Protein AF-A0A3N5I788-F1 (afdb_monomer_lite)

Radius of gyration: 20.61 Å; chains: 1; bounding box: 52×23×47 Å

Sequence (113 aa):
MSQPKNAAEIFRLLDKSNCKQCGELTCLAFAGAVFLGNKRLRECPKLDPGALEGRDAETDNHKAVDHAREGFLEKLKLRVAGIDLAAAAERLGADFSKNRLTLKVLGKDFSVD

Structure (mmCIF, N/CA/C/O backbone):
data_AF-A0A3N5I788-F1
#
_entry.id   AF-A0A3N5I788-F1
#
loop_
_atom_site.group_PDB
_atom_site.id
_atom_site.type_symbol
_atom_site.label_atom_id
_atom_site.label_alt_id
_atom_site.label_comp_id
_atom_site.label_asym_id
_atom_site.label_entity_id
_atom_site.label_seq_id
_atom_site.pdbx_PDB_ins_code
_atom_site.Cartn_x
_atom_site.Cartn_y
_atom_site.Cartn_z
_atom_site.occupancy
_atom_site.B_iso_or_equiv
_atom_site.auth_seq_id
_atom_site.auth_comp_id
_atom_site.auth_asym_id
_atom_site.auth_atom_id
_atom_site.pdbx_PDB_model_num
ATOM 1 N N . MET A 1 1 ? -26.385 -1.505 -4.306 1.00 41.88 1 MET A N 1
ATOM 2 C CA . MET A 1 1 ? -25.381 -0.505 -4.743 1.00 41.88 1 MET A CA 1
ATOM 3 C C . MET A 1 1 ? -24.022 -1.190 -4.806 1.00 41.88 1 MET A C 1
ATOM 5 O O . MET A 1 1 ? -23.830 -2.165 -4.102 1.00 41.88 1 MET A O 1
ATOM 9 N N . SER A 1 2 ? -23.132 -0.751 -5.697 1.00 54.09 2 SER A N 1
ATOM 10 C CA . SER A 1 2 ? -21.900 -1.459 -6.088 1.00 54.09 2 SER A CA 1
ATOM 11 C C . SER A 1 2 ? -20.882 -1.652 -4.953 1.00 54.09 2 SER A C 1
ATOM 13 O O . SER A 1 2 ? -20.788 -0.805 -4.062 1.00 54.09 2 SER A O 1
ATOM 15 N N . GLN A 1 3 ? -20.089 -2.731 -5.045 1.00 60.25 3 GLN A N 1
ATOM 16 C CA . GLN A 1 3 ? -18.941 -3.020 -4.175 1.00 60.25 3 GLN A CA 1
ATOM 17 C C . GLN A 1 3 ? -18.024 -1.791 -3.998 1.00 60.25 3 GLN A C 1
ATOM 19 O O . GLN A 1 3 ? -17.877 -0.999 -4.938 1.00 60.25 3 GLN A O 1
ATOM 24 N N . PRO A 1 4 ? -17.409 -1.614 -2.811 1.00 65.56 4 PRO A N 1
ATOM 25 C CA . PRO A 1 4 ? -16.503 -0.499 -2.563 1.00 65.56 4 PRO A CA 1
ATOM 26 C C . PRO A 1 4 ? -15.312 -0.541 -3.526 1.00 65.56 4 PRO A C 1
ATOM 28 O O . PRO A 1 4 ? -14.614 -1.548 -3.622 1.00 65.56 4 PRO A O 1
ATOM 31 N N . LYS A 1 5 ? -15.059 0.569 -4.227 1.00 72.56 5 LYS A N 1
ATOM 32 C CA . LYS A 1 5 ? -14.013 0.643 -5.265 1.00 72.56 5 LYS A CA 1
ATOM 33 C C . LYS A 1 5 ? -12.601 0.789 -4.698 1.00 72.56 5 LYS A C 1
ATOM 35 O O . LYS A 1 5 ? -11.628 0.607 -5.423 1.00 72.56 5 LYS A O 1
ATOM 40 N N . ASN A 1 6 ? -12.478 1.188 -3.433 1.00 82.81 6 ASN A N 1
ATOM 41 C CA . ASN A 1 6 ? -11.207 1.397 -2.745 1.00 82.81 6 ASN A CA 1
ATOM 42 C C . ASN A 1 6 ? -11.388 1.368 -1.216 1.00 82.81 6 ASN A C 1
ATOM 44 O O . ASN A 1 6 ? -12.501 1.476 -0.693 1.00 82.81 6 ASN A O 1
ATOM 48 N N . ALA A 1 7 ? -10.269 1.295 -0.493 1.00 88.44 7 ALA A N 1
ATOM 49 C CA . ALA A 1 7 ? -10.248 1.319 0.969 1.00 88.44 7 ALA A CA 1
ATOM 50 C C . ALA A 1 7 ? -10.826 2.616 1.575 1.00 88.44 7 ALA A C 1
ATOM 52 O O . ALA A 1 7 ? -11.396 2.581 2.663 1.00 88.44 7 ALA A O 1
ATOM 53 N N . ALA A 1 8 ? -10.740 3.762 0.890 1.00 90.31 8 ALA A N 1
ATOM 54 C CA . ALA A 1 8 ? -11.265 5.025 1.415 1.00 90.31 8 ALA A CA 1
ATOM 55 C C . ALA A 1 8 ? -12.805 5.031 1.493 1.00 90.31 8 ALA A C 1
ATOM 57 O O . ALA A 1 8 ? -13.371 5.575 2.440 1.00 90.31 8 ALA A O 1
ATOM 58 N N . GLU A 1 9 ? -13.495 4.391 0.545 1.00 89.44 9 GLU A N 1
ATOM 59 C CA . GLU A 1 9 ? -14.954 4.219 0.583 1.00 89.44 9 GLU A CA 1
ATOM 60 C C . GLU A 1 9 ? -15.411 3.326 1.740 1.00 89.44 9 GLU A C 1
ATOM 62 O O . GLU A 1 9 ? -16.467 3.576 2.319 1.00 89.44 9 GLU A O 1
ATOM 67 N N . ILE A 1 10 ? -14.618 2.314 2.102 1.00 89.62 10 ILE A N 1
ATOM 68 C CA . ILE A 1 10 ? -14.878 1.469 3.276 1.00 89.62 10 ILE A CA 1
ATOM 69 C C . ILE A 1 10 ? -14.613 2.264 4.553 1.00 89.62 10 ILE A C 1
ATOM 71 O O . ILE A 1 10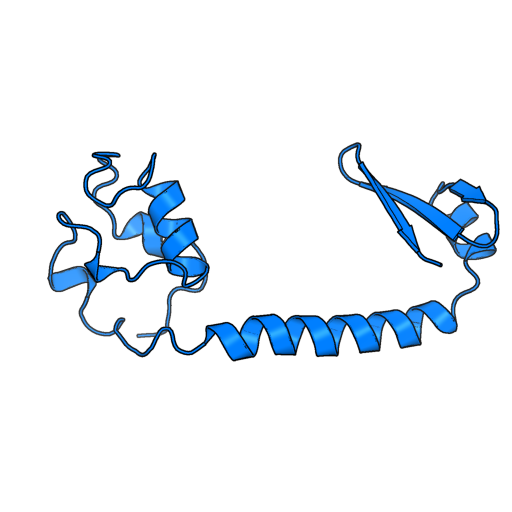 ? -15.440 2.277 5.457 1.00 89.62 10 ILE A O 1
ATOM 75 N N . PHE A 1 11 ? -13.499 2.994 4.607 1.00 92.75 11 PHE A N 1
ATOM 76 C CA . PHE A 1 11 ? -13.126 3.814 5.758 1.00 92.75 11 PHE A CA 1
ATOM 77 C C . PHE A 1 11 ? -14.187 4.866 6.114 1.00 92.75 11 PHE A C 1
ATOM 79 O O . PHE A 1 11 ? -14.400 5.160 7.291 1.00 92.75 11 PHE A O 1
ATOM 86 N N . ARG A 1 12 ? -14.897 5.413 5.116 1.00 91.19 12 ARG A N 1
ATOM 87 C CA . ARG A 1 12 ? -16.011 6.351 5.340 1.00 91.19 12 ARG A CA 1
ATOM 88 C C . ARG A 1 12 ? -17.155 5.745 6.154 1.00 91.19 12 ARG A C 1
ATOM 90 O O . ARG A 1 12 ? -17.749 6.493 6.924 1.00 91.19 12 ARG A O 1
ATOM 97 N N . LEU A 1 13 ? -17.408 4.439 6.018 1.00 89.12 13 LEU A N 1
ATOM 98 C CA . LEU A 1 13 ? -18.452 3.714 6.756 1.00 89.12 13 LEU A CA 1
ATOM 99 C C . LEU A 1 13 ? -18.094 3.441 8.219 1.00 89.12 13 LEU A C 1
ATOM 101 O O . LEU A 1 13 ? -18.964 3.110 9.015 1.00 89.12 13 LEU A O 1
ATOM 105 N N . LEU A 1 14 ? -16.813 3.530 8.572 1.00 92.00 14 LEU A N 1
ATOM 106 C CA . LEU A 1 14 ? -16.357 3.264 9.927 1.00 92.00 14 LEU A CA 1
ATOM 107 C C . LEU A 1 14 ? -16.540 4.508 10.803 1.00 92.00 14 LEU A C 1
ATOM 109 O O . LEU A 1 14 ? -16.447 5.650 10.334 1.00 92.00 14 LEU A O 1
ATOM 113 N N . ASP A 1 15 ? -16.697 4.275 12.102 1.00 94.25 15 ASP A N 1
ATOM 114 C CA . ASP A 1 15 ? -16.762 5.311 13.140 1.00 94.25 15 ASP A CA 1
ATOM 115 C C . ASP A 1 15 ? -15.417 6.034 13.370 1.00 94.25 15 ASP A C 1
ATOM 117 O O . ASP A 1 15 ? -15.359 7.047 14.061 1.00 94.25 15 ASP A O 1
ATOM 121 N N . LYS A 1 16 ? -14.334 5.526 12.760 1.00 95.19 16 LYS A N 1
ATOM 122 C CA . LYS A 1 16 ? -12.961 6.062 12.814 1.00 95.19 16 LYS A CA 1
ATOM 123 C C . LYS A 1 16 ? -12.384 6.084 14.232 1.00 95.19 16 LYS A C 1
ATOM 125 O O . LYS A 1 16 ? -11.433 6.816 14.494 1.00 95.19 16 LYS A O 1
ATOM 130 N N . SER A 1 17 ? -12.895 5.250 15.141 1.00 96.62 17 SER A N 1
ATOM 131 C CA . SER A 1 17 ? -12.464 5.272 16.541 1.00 96.62 17 SER A CA 1
ATOM 132 C C . SER A 1 17 ? -11.088 4.638 16.778 1.00 96.62 17 SER A C 1
ATOM 134 O O . SER A 1 17 ? -10.578 4.713 17.891 1.00 96.62 17 SER A O 1
ATOM 136 N N . ASN A 1 18 ? -10.529 3.921 15.793 1.00 96.50 18 ASN A N 1
ATOM 137 C CA . ASN A 1 18 ? -9.294 3.135 15.913 1.00 96.50 18 ASN A CA 1
ATOM 138 C C . ASN A 1 18 ? -9.265 2.233 17.167 1.00 96.50 18 ASN A C 1
ATOM 140 O O . ASN A 1 18 ? -8.236 2.106 17.823 1.00 96.50 18 ASN A O 1
ATOM 144 N N . CYS A 1 19 ? -10.398 1.611 17.524 1.00 96.56 19 CYS A N 1
ATOM 145 C CA . CYS A 1 19 ? -10.535 0.870 18.789 1.00 96.56 19 CYS A CA 1
ATOM 146 C C . CYS A 1 19 ? -9.746 -0.445 18.859 1.00 96.56 19 CYS A C 1
ATOM 148 O O . CYS A 1 19 ? -9.623 -1.004 19.944 1.00 96.56 19 CYS A O 1
ATOM 150 N N . LYS A 1 20 ? -9.251 -0.959 17.725 1.00 96.56 20 LYS A N 1
ATOM 151 C CA . LYS A 1 20 ? -8.500 -2.224 17.604 1.00 96.56 20 LYS A CA 1
ATOM 152 C C . LYS A 1 20 ? -9.272 -3.495 17.981 1.00 96.56 20 LYS A C 1
ATOM 154 O O . LYS A 1 20 ? -8.703 -4.580 17.972 1.00 96.56 20 LYS A O 1
ATOM 159 N N . GLN A 1 21 ? -10.575 -3.398 18.241 1.00 96.88 21 GLN A N 1
ATOM 160 C CA . GLN A 1 21 ? -11.410 -4.546 18.622 1.00 96.88 21 GLN A CA 1
ATOM 161 C C . GLN A 1 21 ? -11.606 -5.557 17.478 1.00 96.88 21 GLN A C 1
ATOM 163 O O . GLN A 1 21 ? -11.933 -6.709 17.726 1.00 96.88 21 GLN A O 1
ATOM 168 N N . CYS A 1 22 ? -11.373 -5.142 16.230 1.00 94.19 22 CYS A N 1
ATOM 169 C CA . CYS A 1 22 ? -11.383 -6.003 15.045 1.00 94.19 22 CYS A CA 1
ATOM 170 C C . CYS A 1 22 ? -10.006 -6.617 14.707 1.00 94.19 22 CYS A C 1
ATOM 172 O O . CYS A 1 22 ? -9.868 -7.264 13.667 1.00 94.19 22 CYS A O 1
ATOM 174 N N . GLY A 1 23 ? -8.992 -6.413 15.561 1.00 95.06 23 GLY A N 1
ATOM 175 C CA . GLY A 1 23 ? -7.632 -6.952 15.410 1.00 95.06 23 GLY A CA 1
ATOM 176 C C . GLY A 1 23 ? -6.664 -6.088 14.594 1.00 95.06 23 GLY A C 1
ATOM 177 O O . GLY A 1 23 ? -5.485 -6.411 14.515 1.00 95.06 23 GLY A O 1
ATOM 178 N N . GLU A 1 24 ? -7.129 -4.977 14.020 1.00 97.31 24 GLU A N 1
ATOM 179 C CA . GLU A 1 24 ? -6.318 -4.072 13.196 1.00 97.31 24 GLU A CA 1
ATOM 180 C C . GLU A 1 24 ? -5.855 -2.838 13.976 1.00 97.31 24 GLU A C 1
ATOM 182 O O . GLU A 1 24 ? -6.568 -2.330 14.843 1.00 97.31 24 GLU A O 1
ATOM 187 N N . LEU A 1 25 ? -4.673 -2.304 13.644 1.00 96.38 25 LEU A N 1
ATOM 188 C CA . LEU A 1 25 ? -4.080 -1.170 14.372 1.00 96.38 25 LEU A CA 1
ATOM 189 C C . LEU A 1 25 ? -4.874 0.136 14.224 1.00 96.38 25 LEU A C 1
ATOM 191 O O . LEU A 1 25 ? -4.864 0.965 15.135 1.00 96.38 25 LEU A O 1
ATOM 195 N N . THR A 1 26 ? -5.536 0.329 13.081 1.00 97.62 26 THR A N 1
ATOM 196 C CA . THR A 1 26 ? -6.352 1.511 12.771 1.00 97.62 26 THR A CA 1
ATOM 197 C C . THR A 1 26 ? -7.574 1.124 11.935 1.00 97.62 26 THR A C 1
ATOM 199 O O . THR A 1 26 ? -7.586 0.095 11.261 1.00 97.62 26 THR A O 1
ATOM 202 N N . CYS A 1 27 ? -8.598 1.978 11.916 1.00 95.88 27 CYS A N 1
ATOM 203 C CA . CYS A 1 27 ? -9.761 1.831 11.040 1.00 95.88 27 CYS A CA 1
ATOM 204 C C . CYS A 1 27 ? -9.367 1.884 9.556 1.00 95.88 27 CYS A C 1
ATOM 206 O O . CYS A 1 27 ? -9.999 1.228 8.734 1.00 95.88 27 CYS A O 1
ATOM 208 N N . LEU A 1 28 ? -8.314 2.630 9.204 1.00 96.31 28 LEU A N 1
ATOM 209 C CA . LEU A 1 28 ? -7.798 2.654 7.836 1.00 96.31 28 LEU A CA 1
ATOM 210 C C . LEU A 1 28 ? -7.119 1.326 7.469 1.00 96.31 28 LEU A C 1
ATOM 212 O O . LEU A 1 28 ? -7.336 0.826 6.369 1.00 96.31 28 LEU A O 1
ATOM 216 N N . ALA A 1 29 ? -6.362 0.730 8.396 1.00 96.12 29 ALA A N 1
ATOM 217 C CA . ALA A 1 29 ? -5.788 -0.604 8.214 1.00 96.12 29 ALA A CA 1
ATOM 218 C C . ALA A 1 29 ? -6.889 -1.658 8.028 1.00 96.12 29 ALA A C 1
ATOM 220 O O . ALA A 1 29 ? -6.841 -2.422 7.069 1.00 96.12 29 ALA A O 1
ATOM 221 N N . PHE A 1 30 ? -7.943 -1.613 8.851 1.00 95.75 30 PHE A N 1
ATOM 222 C CA . PHE A 1 30 ? -9.118 -2.467 8.673 1.00 95.75 30 PHE A CA 1
ATOM 223 C C . PHE A 1 30 ? -9.794 -2.267 7.315 1.00 95.75 30 PHE A C 1
ATOM 225 O O . PHE A 1 30 ? -10.066 -3.238 6.619 1.00 95.75 30 PHE A O 1
ATOM 232 N N . ALA A 1 31 ? -10.017 -1.024 6.890 1.00 93.06 31 ALA A N 1
ATOM 233 C CA . ALA A 1 31 ? -10.596 -0.741 5.581 1.00 93.06 31 ALA A CA 1
ATOM 234 C C . ALA A 1 31 ? -9.734 -1.283 4.424 1.00 93.06 31 ALA A C 1
ATOM 236 O O . ALA A 1 31 ? -10.272 -1.804 3.448 1.00 93.06 31 ALA A O 1
ATOM 237 N N . GLY A 1 32 ? -8.406 -1.203 4.551 1.00 91.31 32 GLY A N 1
ATOM 238 C CA . GLY A 1 32 ? -7.457 -1.824 3.629 1.00 91.31 32 GLY A CA 1
ATOM 239 C C . GLY A 1 32 ? -7.553 -3.350 3.626 1.00 91.31 32 GLY A C 1
ATOM 240 O O . GLY A 1 32 ? -7.646 -3.943 2.557 1.00 91.31 32 GLY A O 1
ATOM 241 N N . ALA A 1 33 ? -7.604 -3.983 4.801 1.00 90.62 33 ALA A N 1
ATOM 242 C CA . ALA A 1 33 ? -7.763 -5.430 4.937 1.00 90.62 33 ALA A CA 1
ATOM 243 C C . ALA A 1 33 ? -9.087 -5.927 4.336 1.00 90.62 33 ALA A C 1
ATOM 245 O O . ALA A 1 33 ? -9.107 -6.965 3.681 1.00 90.62 33 ALA A O 1
ATOM 246 N N . VAL A 1 34 ? -10.176 -5.167 4.494 1.00 88.94 34 VAL A N 1
ATOM 247 C CA . VAL A 1 34 ? -11.467 -5.486 3.868 1.00 88.94 34 VAL A CA 1
ATOM 248 C C . VAL A 1 34 ? -11.417 -5.304 2.352 1.00 88.94 34 VAL A C 1
ATOM 250 O O . VAL A 1 34 ? -11.897 -6.167 1.626 1.00 88.94 34 VAL A O 1
ATOM 253 N N . PHE A 1 35 ? -10.802 -4.227 1.854 1.00 86.31 35 PHE A N 1
ATOM 254 C CA . PHE A 1 35 ? -10.638 -4.006 0.412 1.00 86.31 35 PHE A CA 1
ATOM 255 C C . PHE A 1 35 ? -9.795 -5.097 -0.256 1.00 86.31 35 PHE A C 1
ATOM 257 O O . PHE A 1 35 ? -10.122 -5.550 -1.349 1.00 86.31 35 PHE A O 1
ATOM 264 N N . LEU A 1 36 ? -8.730 -5.534 0.417 1.00 82.75 36 LEU A N 1
ATOM 265 C CA . LEU A 1 36 ? -7.887 -6.637 -0.033 1.00 82.75 36 LEU A CA 1
ATOM 266 C C . LEU A 1 36 ? -8.564 -8.003 0.128 1.00 82.75 36 LEU A C 1
ATOM 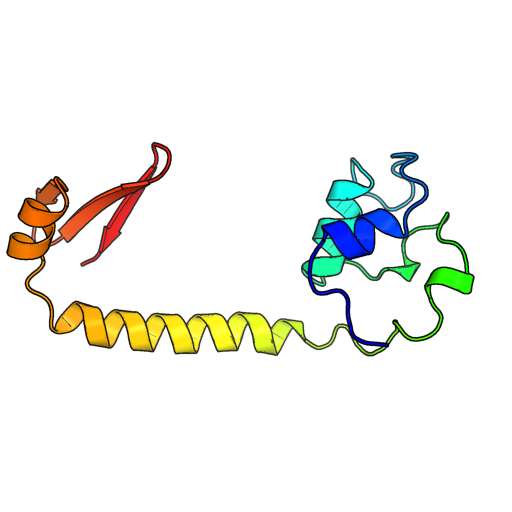268 O O . LEU A 1 36 ? -8.003 -8.979 -0.334 1.00 82.75 36 LEU A O 1
ATOM 272 N N . GLY A 1 37 ? -9.733 -8.087 0.773 1.00 80.62 37 GLY A N 1
ATOM 273 C CA . GLY A 1 37 ? -10.463 -9.333 1.014 1.00 80.62 37 GLY A CA 1
ATOM 274 C C . GLY A 1 37 ? -9.968 -10.150 2.213 1.00 80.62 37 GLY A C 1
ATOM 275 O O . GLY A 1 37 ? -10.579 -11.165 2.545 1.00 80.62 37 GLY A O 1
ATOM 276 N N . ASN A 1 38 ? -8.903 -9.718 2.891 1.00 84.75 38 ASN A N 1
ATOM 277 C CA . ASN A 1 38 ? -8.335 -10.379 4.073 1.00 84.75 38 ASN A CA 1
ATOM 278 C C . ASN A 1 38 ? -9.293 -10.385 5.276 1.00 84.75 38 ASN A C 1
ATOM 280 O O . ASN A 1 38 ? -9.157 -11.221 6.167 1.00 84.75 38 ASN A O 1
ATOM 284 N N . LYS A 1 39 ? -10.245 -9.445 5.311 1.00 88.00 39 LYS A N 1
ATOM 285 C CA . LYS A 1 39 ? -11.293 -9.330 6.334 1.00 88.00 39 LYS A CA 1
ATOM 286 C C . LYS A 1 39 ? -12.651 -9.038 5.705 1.00 88.00 39 LYS A C 1
ATOM 288 O O . LYS A 1 39 ? -12.747 -8.465 4.624 1.00 88.00 39 LYS A O 1
ATOM 293 N N . ARG A 1 40 ? -13.728 -9.387 6.404 1.00 88.38 40 ARG A N 1
ATOM 294 C CA . ARG A 1 40 ? -15.104 -9.007 6.055 1.00 88.38 40 ARG A CA 1
ATOM 295 C C . ARG A 1 40 ? -15.500 -7.733 6.791 1.00 88.38 40 ARG A C 1
ATOM 297 O O . ARG A 1 40 ? -15.144 -7.543 7.949 1.00 88.38 40 ARG A O 1
ATOM 304 N N . LEU A 1 41 ? -16.311 -6.890 6.151 1.00 89.44 41 LEU A N 1
ATOM 305 C CA . LEU A 1 41 ? -16.763 -5.618 6.730 1.00 89.44 41 LEU A CA 1
ATOM 306 C C . LEU A 1 41 ? -17.465 -5.807 8.091 1.00 89.44 41 LEU A C 1
ATOM 308 O O . LEU A 1 41 ? -17.189 -5.071 9.037 1.00 89.44 41 LEU A O 1
ATOM 312 N N . ARG A 1 42 ? -18.279 -6.863 8.212 1.00 88.81 42 ARG A N 1
ATOM 313 C CA . ARG A 1 42 ? -18.980 -7.271 9.443 1.00 88.81 42 ARG A CA 1
ATOM 314 C C . ARG A 1 42 ? -18.079 -7.688 10.615 1.00 88.81 42 ARG A C 1
ATOM 316 O O . ARG A 1 42 ? -18.580 -7.893 11.711 1.00 88.81 42 ARG A O 1
ATOM 323 N N . GLU A 1 43 ? -16.771 -7.848 10.405 1.00 91.38 43 GLU A N 1
ATOM 324 C CA . GLU A 1 43 ? -15.823 -8.110 11.499 1.00 91.38 43 GLU A CA 1
ATOM 325 C C . GLU A 1 43 ? -15.520 -6.858 12.336 1.00 91.38 43 GLU A C 1
ATOM 327 O O . GLU A 1 43 ? -14.860 -6.959 13.370 1.00 91.38 43 GLU A O 1
ATOM 332 N N . CYS A 1 44 ? -15.973 -5.671 11.919 1.00 94.06 44 CYS A N 1
ATOM 333 C CA . CYS A 1 44 ? -15.912 -4.490 12.770 1.00 94.06 44 CYS A CA 1
ATOM 334 C C . CYS A 1 44 ? -17.066 -4.521 13.791 1.00 94.06 44 CYS A C 1
ATOM 336 O O . CYS A 1 44 ? -18.221 -4.373 13.394 1.00 94.06 44 CYS A O 1
ATOM 338 N N . PRO A 1 45 ? -16.786 -4.639 15.105 1.00 92.38 45 PRO A N 1
ATOM 339 C CA . PRO A 1 45 ? -17.833 -4.756 16.125 1.00 92.38 45 PRO A CA 1
ATOM 340 C C . PRO A 1 45 ? -18.629 -3.462 16.340 1.00 92.38 45 PRO A C 1
ATOM 342 O O . PRO A 1 45 ? -19.678 -3.484 16.972 1.00 92.38 45 PRO A O 1
ATOM 345 N N . LYS A 1 46 ? -18.126 -2.333 15.833 1.00 92.00 46 LYS A N 1
ATOM 346 C CA . LYS A 1 46 ? -18.771 -1.016 15.913 1.00 92.00 46 LYS A CA 1
ATOM 347 C C . LYS A 1 46 ? -19.424 -0.581 14.603 1.00 92.00 46 LYS A C 1
ATOM 349 O O . LYS A 1 46 ? -19.773 0.587 14.453 1.00 92.00 46 LYS A O 1
ATOM 354 N N . LEU A 1 47 ? -19.511 -1.477 13.623 1.00 89.56 47 LEU A N 1
ATOM 355 C CA . LEU A 1 47 ? -20.138 -1.149 12.355 1.00 89.56 47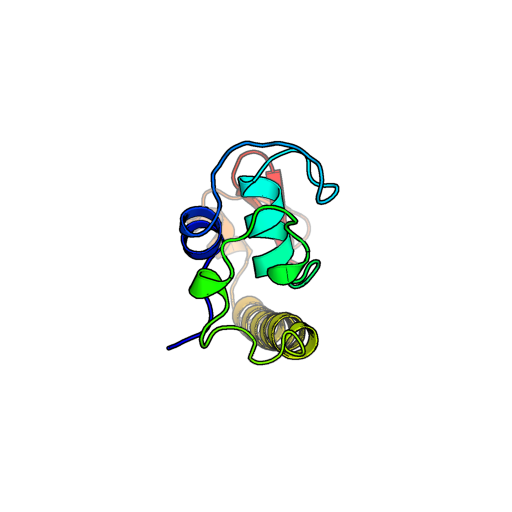 LEU A CA 1
ATOM 356 C C . LEU A 1 47 ? -21.639 -0.937 12.560 1.00 89.56 47 LEU A C 1
ATOM 358 O O . LEU A 1 47 ? -22.311 -1.780 13.151 1.00 89.56 47 LEU A O 1
ATOM 362 N N . ASP A 1 48 ? -22.146 0.178 12.042 1.00 83.75 48 ASP A N 1
ATOM 363 C CA . ASP A 1 48 ? -23.579 0.444 11.986 1.00 83.75 48 ASP A CA 1
ATOM 364 C C . ASP A 1 48 ? -24.272 -0.632 11.125 1.00 83.75 48 ASP A C 1
ATOM 366 O O . ASP A 1 48 ? -23.871 -0.824 9.971 1.00 83.75 48 ASP A O 1
ATOM 370 N N . PRO A 1 49 ? -25.300 -1.333 11.638 1.00 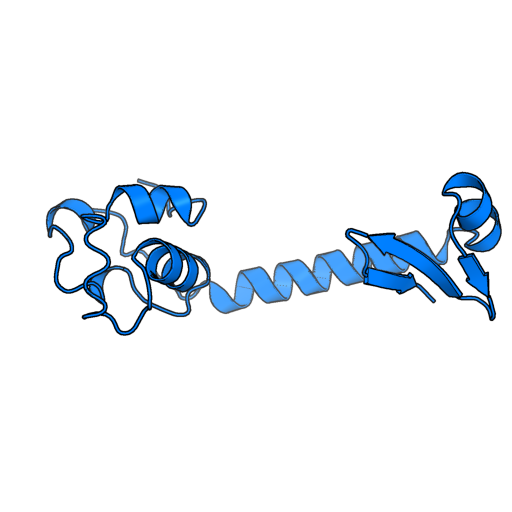74.88 49 PRO A N 1
ATOM 371 C CA . PRO A 1 49 ? -26.075 -2.297 10.861 1.00 74.88 49 PRO A CA 1
ATOM 372 C C . PRO A 1 49 ? -26.605 -1.735 9.534 1.00 74.88 49 PRO A C 1
ATOM 374 O O . PRO A 1 49 ? -26.639 -2.464 8.543 1.00 74.88 49 PRO A O 1
ATOM 377 N N . GLY A 1 50 ? -26.935 -0.438 9.473 1.00 71.12 50 GLY A N 1
ATOM 378 C CA . GLY A 1 50 ? -27.368 0.223 8.233 1.00 71.12 50 GLY A CA 1
ATOM 379 C C . GLY A 1 50 ? -26.274 0.317 7.159 1.00 71.12 50 GLY A C 1
ATOM 380 O O . GLY A 1 50 ? -26.564 0.427 5.971 1.00 71.12 50 GLY A O 1
ATOM 381 N N . ALA A 1 51 ? -24.996 0.208 7.537 1.00 69.00 51 ALA A N 1
ATOM 382 C CA . ALA A 1 51 ? -23.872 0.235 6.600 1.00 69.00 51 ALA A CA 1
ATOM 383 C C . ALA A 1 51 ? -23.669 -1.093 5.838 1.00 69.00 51 ALA A C 1
ATOM 385 O O . ALA A 1 51 ? -22.892 -1.131 4.875 1.00 69.00 51 ALA A O 1
ATOM 386 N N . LEU A 1 52 ? -24.341 -2.172 6.261 1.00 65.50 52 LEU A N 1
ATOM 387 C CA . LEU A 1 52 ? -24.292 -3.497 5.627 1.00 65.50 52 LEU A CA 1
ATOM 388 C C . LEU A 1 52 ? -25.332 -3.665 4.507 1.00 65.50 52 LEU A C 1
ATOM 390 O O . LEU A 1 52 ? -25.163 -4.527 3.638 1.00 65.50 52 LEU A O 1
ATOM 394 N N . GLU A 1 53 ? -26.376 -2.829 4.479 1.00 58.56 53 GLU A N 1
ATOM 395 C CA . GLU A 1 53 ? -27.464 -2.932 3.505 1.00 58.56 53 GLU A CA 1
ATOM 396 C C . GLU A 1 53 ? -26.944 -2.760 2.066 1.00 58.56 53 GLU A C 1
ATOM 398 O O . GLU A 1 53 ? -26.587 -1.678 1.595 1.00 58.56 53 GLU A O 1
ATOM 403 N N . GLY A 1 54 ? -26.879 -3.883 1.344 1.00 56.03 54 GLY A N 1
ATOM 404 C CA . GLY A 1 54 ? -26.526 -3.937 -0.073 1.00 56.03 54 GLY A CA 1
ATOM 405 C C . GLY A 1 54 ? -25.035 -4.069 -0.397 1.00 56.03 54 GLY A C 1
ATOM 406 O O . GLY A 1 54 ? -24.685 -3.863 -1.561 1.00 56.03 54 GLY A O 1
ATOM 407 N N . ARG A 1 55 ? -24.168 -4.396 0.576 1.00 58.53 55 ARG A N 1
ATOM 408 C CA . ARG A 1 55 ? -22.710 -4.565 0.363 1.00 58.53 55 ARG A CA 1
ATOM 409 C C . ARG A 1 55 ? -22.165 -5.969 0.651 1.00 58.53 55 ARG A C 1
ATOM 411 O O . ARG A 1 55 ? -21.036 -6.253 0.259 1.00 58.53 55 ARG A O 1
ATOM 418 N N . ASP A 1 56 ? -22.973 -6.858 1.228 1.00 48.00 56 ASP A N 1
ATOM 419 C CA . ASP A 1 56 ? -22.624 -8.261 1.508 1.00 48.00 56 ASP A CA 1
ATOM 420 C C . ASP A 1 56 ? -22.763 -9.188 0.280 1.00 48.00 56 ASP A C 1
ATOM 422 O O . ASP A 1 56 ? -23.226 -10.322 0.381 1.00 48.00 56 ASP A O 1
ATOM 426 N N . ALA A 1 57 ? -22.343 -8.725 -0.899 1.00 45.09 57 ALA A N 1
ATOM 427 C CA . ALA A 1 57 ? -22.171 -9.589 -2.064 1.00 45.09 57 ALA A CA 1
ATOM 428 C C . ALA A 1 57 ? -20.699 -10.015 -2.153 1.00 45.09 57 ALA A C 1
ATOM 430 O O . ALA A 1 57 ? -19.868 -9.315 -2.732 1.00 45.09 57 ALA A O 1
ATOM 431 N N . GLU A 1 58 ? -20.415 -11.140 -1.494 1.00 46.28 58 GLU A N 1
ATOM 432 C CA . GLU A 1 58 ? -19.360 -12.111 -1.812 1.00 46.28 58 GLU A CA 1
ATOM 433 C C . GLU A 1 58 ? -17.944 -11.547 -2.027 1.00 46.28 58 GLU A C 1
ATOM 435 O O . GLU A 1 58 ? -17.500 -11.250 -3.136 1.00 46.28 58 GLU A O 1
ATOM 440 N N . THR A 1 59 ? -17.150 -11.537 -0.955 1.00 46.69 59 THR A N 1
ATOM 441 C CA . THR A 1 59 ? -15.682 -11.545 -1.041 1.00 46.69 59 THR A CA 1
ATOM 442 C C . THR A 1 59 ? -15.159 -12.937 -1.439 1.00 46.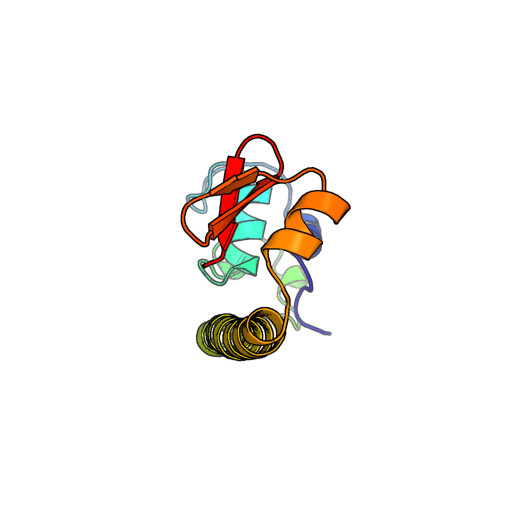69 59 THR A C 1
ATOM 444 O O . THR A 1 59 ? -14.307 -13.500 -0.759 1.00 46.69 59 THR A O 1
ATOM 447 N N . ASP A 1 60 ? -15.657 -13.495 -2.547 1.00 44.06 60 ASP A N 1
ATOM 448 C CA . ASP A 1 60 ? -15.050 -14.651 -3.242 1.00 44.06 60 ASP A CA 1
ATOM 449 C C . ASP A 1 60 ? -14.183 -14.197 -4.438 1.00 44.06 60 ASP A C 1
ATOM 451 O O . ASP A 1 60 ? -13.779 -14.964 -5.307 1.00 44.06 60 ASP A O 1
ATOM 455 N N . ASN A 1 61 ? -13.871 -12.899 -4.498 1.00 47.34 61 ASN A N 1
ATOM 456 C CA . ASN A 1 61 ? -13.195 -12.279 -5.638 1.00 47.34 61 ASN A CA 1
ATOM 457 C C . ASN A 1 61 ? -11.655 -12.303 -5.545 1.00 47.34 61 ASN A C 1
ATOM 459 O O . ASN A 1 61 ? -10.967 -11.774 -6.420 1.00 47.34 61 ASN A O 1
ATOM 463 N N . HIS A 1 62 ? -11.095 -12.932 -4.504 1.00 46.72 62 HIS A N 1
ATOM 464 C CA . HIS A 1 62 ? -9.644 -13.080 -4.329 1.00 46.72 62 HIS A CA 1
ATOM 465 C C . HIS A 1 62 ? -8.975 -13.778 -5.517 1.00 46.72 62 HIS A C 1
ATOM 467 O O . HIS A 1 62 ? -7.851 -13.445 -5.876 1.00 46.72 62 HIS A O 1
ATOM 473 N N . LYS A 1 63 ? -9.678 -14.704 -6.178 1.00 46.31 63 LYS A N 1
ATOM 474 C CA . LYS A 1 63 ? -9.129 -15.399 -7.347 1.00 46.31 63 LYS A CA 1
ATOM 475 C C . LYS A 1 63 ? -9.079 -14.515 -8.594 1.00 46.31 63 LYS A C 1
ATOM 477 O O . LYS A 1 63 ? -8.205 -14.707 -9.429 1.00 46.31 63 LYS A O 1
ATOM 482 N N . ALA A 1 64 ? -9.976 -13.538 -8.737 1.00 49.19 64 ALA A N 1
ATOM 483 C CA . ALA A 1 64 ? -10.051 -12.743 -9.961 1.00 49.19 64 ALA A CA 1
ATOM 484 C C . ALA A 1 64 ? -8.997 -11.630 -10.014 1.00 49.19 64 ALA A C 1
ATOM 486 O O . ALA A 1 64 ? -8.483 -11.342 -11.092 1.00 49.19 64 ALA A O 1
ATOM 487 N N . VAL A 1 65 ? -8.651 -11.014 -8.876 1.00 50.91 65 VAL A N 1
ATOM 488 C CA . VAL A 1 65 ? -7.664 -9.918 -8.844 1.00 50.91 65 VAL A CA 1
ATOM 489 C C . VAL A 1 65 ? -6.243 -10.440 -9.065 1.00 50.91 65 VAL A C 1
ATOM 491 O O . VAL A 1 65 ? -5.491 -9.824 -9.822 1.00 50.91 65 VAL A O 1
ATOM 494 N N . ASP A 1 66 ? -5.889 -11.593 -8.489 1.00 51.00 66 ASP A N 1
ATOM 495 C CA . ASP A 1 66 ? -4.579 -12.212 -8.722 1.00 51.00 66 ASP A CA 1
ATOM 496 C C . ASP A 1 66 ? -4.450 -12.778 -10.147 1.00 51.00 66 ASP A C 1
ATOM 498 O O . ASP A 1 66 ? -3.465 -12.477 -10.825 1.00 51.00 66 ASP A O 1
ATOM 502 N N . HIS A 1 67 ? -5.472 -13.463 -10.680 1.00 49.88 67 HIS A N 1
ATOM 503 C CA . HIS A 1 67 ? -5.442 -13.925 -12.076 1.00 49.88 67 HIS A CA 1
ATOM 504 C C . HIS A 1 67 ? -5.465 -12.776 -13.100 1.00 49.88 67 HIS A C 1
ATOM 506 O O . HIS A 1 67 ? -4.812 -12.860 -14.144 1.00 49.88 67 HIS A O 1
ATOM 512 N N . ALA A 1 68 ? -6.165 -11.670 -12.816 1.00 56.22 68 ALA A N 1
ATOM 513 C CA . ALA A 1 68 ? -6.120 -10.478 -13.666 1.00 56.22 68 ALA A CA 1
ATOM 514 C C . ALA A 1 68 ? -4.725 -9.829 -13.671 1.00 56.22 68 ALA A C 1
ATOM 516 O O . ALA A 1 68 ? -4.284 -9.322 -14.706 1.00 56.22 68 ALA A O 1
ATOM 517 N N . ARG A 1 69 ? -4.007 -9.881 -12.540 1.00 60.84 69 ARG A N 1
ATOM 518 C CA . ARG A 1 69 ? -2.618 -9.416 -12.422 1.00 60.84 69 ARG A CA 1
ATOM 519 C C . ARG A 1 69 ? -1.649 -10.284 -13.220 1.00 60.84 69 ARG A C 1
ATOM 521 O O . ARG A 1 69 ? -0.807 -9.728 -13.921 1.00 60.84 69 ARG A O 1
ATOM 528 N N . GLU A 1 70 ? -1.782 -11.608 -13.162 1.00 60.53 70 GLU A N 1
ATOM 529 C CA . GLU A 1 70 ? -0.946 -12.539 -13.938 1.00 60.53 70 GLU A CA 1
ATOM 530 C C . GLU A 1 70 ? -1.125 -12.344 -15.446 1.00 60.53 70 GLU A C 1
ATOM 532 O O . GLU A 1 70 ? -0.148 -12.142 -16.169 1.00 60.53 70 GLU A O 1
ATOM 537 N N . GLY A 1 71 ? -2.373 -12.307 -15.927 1.00 67.38 71 GLY A N 1
ATOM 538 C CA . GLY A 1 71 ? -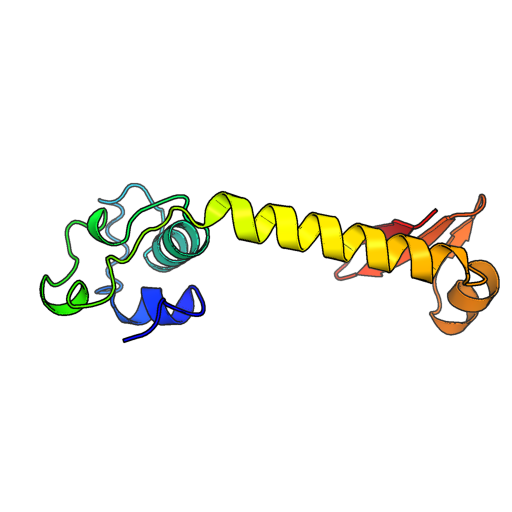2.653 -12.115 -17.352 1.00 67.38 71 GLY A CA 1
ATOM 539 C C . GLY A 1 71 ? -2.197 -10.750 -17.884 1.00 67.38 71 GLY A C 1
ATOM 540 O O . GLY A 1 71 ? -1.818 -10.624 -19.050 1.00 67.38 71 GLY A O 1
ATOM 541 N N . PHE A 1 72 ? -2.209 -9.716 -17.040 1.00 70.06 72 PHE A N 1
ATOM 542 C CA . PHE A 1 72 ? -1.671 -8.401 -17.385 1.00 70.06 72 PHE A CA 1
ATOM 543 C C . PHE A 1 72 ? -0.136 -8.393 -17.413 1.00 70.06 72 PHE A C 1
ATOM 545 O O . PHE A 1 72 ? 0.450 -7.804 -18.324 1.00 70.06 72 PHE A O 1
ATOM 552 N N . LEU A 1 73 ? 0.512 -9.080 -16.467 1.00 74.38 73 LEU A N 1
ATOM 553 C CA . LEU A 1 73 ? 1.968 -9.181 -16.405 1.00 74.38 73 LEU A CA 1
ATOM 554 C C . LEU A 1 73 ? 2.537 -9.920 -17.623 1.00 74.38 73 LEU A C 1
ATOM 556 O O . LEU A 1 73 ? 3.499 -9.443 -18.216 1.00 74.38 73 LEU A O 1
ATOM 560 N N . GLU A 1 74 ? 1.915 -11.018 -18.058 1.00 78.06 74 GLU A N 1
ATOM 561 C CA . GLU A 1 74 ? 2.347 -11.751 -19.260 1.00 78.06 74 GLU A CA 1
ATOM 562 C C . GLU A 1 74 ? 2.226 -10.904 -20.536 1.00 78.06 74 GLU A C 1
ATOM 564 O O . GLU A 1 74 ? 3.143 -10.852 -21.355 1.00 78.06 74 GLU A O 1
ATOM 569 N N . LYS A 1 75 ? 1.141 -10.132 -20.676 1.00 80.31 75 LYS A N 1
ATOM 570 C CA . LYS A 1 75 ? 0.997 -9.179 -21.791 1.00 80.31 75 LYS A CA 1
ATOM 571 C C . LYS A 1 75 ? 2.069 -8.090 -21.767 1.00 80.31 75 LYS A C 1
ATOM 573 O O . LYS A 1 75 ? 2.518 -7.657 -22.827 1.00 80.31 75 LYS A O 1
ATOM 578 N N . LEU A 1 76 ? 2.467 -7.628 -20.582 1.00 80.19 76 LEU A N 1
ATOM 579 C CA . LEU A 1 76 ? 3.560 -6.669 -20.440 1.00 80.19 76 LEU A CA 1
ATOM 580 C C . LEU A 1 76 ? 4.905 -7.296 -20.811 1.00 80.19 76 LEU A C 1
ATOM 582 O O . LEU A 1 76 ? 5.627 -6.690 -21.596 1.00 80.19 76 LEU A O 1
ATOM 586 N N . LYS A 1 77 ? 5.206 -8.511 -20.336 1.00 79.50 77 LYS A N 1
ATOM 587 C CA . LYS A 1 77 ? 6.436 -9.237 -20.697 1.00 79.50 77 LYS A CA 1
ATOM 588 C C . LYS A 1 77 ? 6.571 -9.407 -22.209 1.00 79.50 77 LYS A C 1
ATOM 590 O O . LYS A 1 77 ? 7.612 -9.073 -22.762 1.00 79.50 77 LYS A O 1
ATOM 595 N N . LEU A 1 78 ? 5.499 -9.820 -22.894 1.00 81.88 78 LEU A N 1
ATOM 596 C CA . LEU A 1 78 ? 5.489 -9.955 -24.359 1.00 81.88 78 LEU A CA 1
ATOM 597 C C . LEU A 1 78 ? 5.799 -8.636 -25.076 1.00 81.88 78 LEU A C 1
ATOM 599 O O . LEU A 1 78 ? 6.518 -8.620 -26.070 1.00 81.88 78 LEU A O 1
ATOM 603 N N . ARG A 1 79 ? 5.264 -7.518 -24.575 1.00 81.00 79 ARG A N 1
ATOM 604 C CA . ARG A 1 79 ? 5.532 -6.196 -25.151 1.00 81.00 79 ARG A CA 1
ATOM 605 C C . ARG A 1 79 ? 6.955 -5.728 -24.882 1.00 81.00 79 ARG A C 1
ATOM 607 O O . ARG A 1 79 ? 7.531 -5.086 -25.750 1.00 81.00 79 ARG A O 1
ATOM 614 N N . VAL A 1 80 ? 7.502 -6.028 -23.706 1.00 81.62 80 VAL A N 1
ATOM 615 C CA . VAL A 1 80 ? 8.871 -5.650 -23.337 1.00 81.62 80 VAL A CA 1
ATOM 616 C C . VAL A 1 80 ? 9.907 -6.474 -24.100 1.00 81.62 80 VAL A C 1
ATOM 618 O O . VAL A 1 80 ? 10.914 -5.911 -24.508 1.00 81.62 80 VAL A O 1
ATOM 621 N N . ALA A 1 81 ? 9.629 -7.745 -24.401 1.00 78.75 81 ALA A N 1
ATOM 622 C CA . ALA A 1 81 ? 10.515 -8.591 -25.204 1.00 78.75 81 ALA A CA 1
ATOM 623 C C . ALA A 1 81 ? 10.799 -8.031 -26.615 1.00 78.75 81 ALA A C 1
ATOM 625 O O . ALA A 1 81 ? 11.815 -8.361 -27.218 1.00 78.75 81 ALA A O 1
ATOM 626 N N . GLY A 1 82 ? 9.910 -7.184 -27.150 1.00 79.50 82 GLY A N 1
ATOM 627 C CA . GLY A 1 82 ? 10.099 -6.503 -28.435 1.00 79.50 82 GLY A CA 1
ATOM 628 C C . GLY A 1 82 ? 10.772 -5.128 -28.344 1.00 79.50 82 GLY A C 1
ATOM 629 O O . GLY A 1 82 ? 10.874 -4.446 -29.362 1.00 79.50 82 GLY A O 1
ATOM 630 N N . ILE A 1 83 ? 11.171 -4.681 -27.151 1.00 81.00 83 ILE A N 1
ATOM 631 C CA . ILE A 1 83 ? 11.790 -3.372 -26.923 1.00 81.00 83 ILE A CA 1
ATOM 632 C C . ILE A 1 83 ? 13.298 -3.552 -26.770 1.00 81.00 83 ILE A C 1
ATOM 634 O O . ILE A 1 83 ? 13.764 -4.403 -26.019 1.00 81.00 83 ILE A O 1
ATOM 638 N N . ASP A 1 84 ? 14.063 -2.691 -27.435 1.00 82.81 84 ASP A N 1
ATOM 639 C CA . ASP A 1 84 ? 15.487 -2.547 -27.158 1.00 82.81 84 ASP A CA 1
ATOM 640 C C . ASP A 1 84 ? 15.679 -1.897 -25.778 1.00 82.81 84 ASP A C 1
ATOM 642 O O . ASP A 1 84 ? 15.462 -0.693 -25.591 1.00 82.81 84 ASP A O 1
ATOM 646 N N . LEU A 1 85 ? 16.055 -2.720 -24.798 1.00 82.06 85 LEU A N 1
ATOM 647 C CA . LEU A 1 85 ? 16.268 -2.301 -23.417 1.00 82.06 85 LEU A CA 1
ATOM 648 C C . LEU A 1 85 ? 17.432 -1.309 -23.273 1.00 82.06 85 LEU A C 1
ATOM 650 O O . LEU A 1 85 ? 17.385 -0.474 -22.371 1.00 82.06 85 LEU A O 1
ATOM 654 N N . ALA A 1 86 ? 18.428 -1.344 -24.164 1.00 80.94 86 ALA A N 1
ATOM 655 C CA . ALA A 1 86 ? 19.555 -0.414 -24.140 1.00 80.94 86 ALA A CA 1
ATOM 656 C C . ALA A 1 86 ? 19.115 0.980 -24.610 1.00 80.94 86 ALA A C 1
ATOM 658 O O . ALA A 1 86 ? 19.323 1.972 -23.911 1.00 80.94 86 ALA A O 1
ATOM 659 N N . ALA A 1 87 ? 18.397 1.049 -25.735 1.00 84.38 87 ALA A N 1
ATOM 660 C CA . ALA A 1 87 ? 17.812 2.301 -26.219 1.00 84.38 87 ALA A CA 1
ATOM 661 C C . ALA A 1 87 ? 16.757 2.865 -25.246 1.00 84.38 87 ALA A C 1
ATOM 663 O O . ALA A 1 87 ? 16.613 4.080 -25.088 1.00 84.38 87 ALA A O 1
ATOM 664 N N . ALA A 1 88 ? 16.006 1.992 -24.565 1.00 83.44 88 ALA A N 1
ATOM 665 C CA . ALA A 1 88 ? 15.078 2.398 -23.515 1.00 83.44 88 ALA A CA 1
ATOM 666 C C . ALA A 1 88 ? 15.805 2.973 -22.289 1.00 83.44 88 ALA A C 1
ATOM 668 O O . ALA A 1 88 ? 15.318 3.943 -21.707 1.00 83.44 88 ALA A O 1
ATOM 669 N N . ALA A 1 89 ? 16.967 2.427 -21.921 1.00 85.69 89 ALA A N 1
ATOM 670 C CA . ALA A 1 89 ? 17.766 2.918 -20.803 1.00 85.69 89 ALA A CA 1
ATOM 671 C C . ALA A 1 89 ? 18.222 4.362 -21.005 1.00 85.69 89 ALA A C 1
ATOM 673 O O . ALA A 1 89 ? 18.012 5.198 -20.126 1.00 85.69 89 ALA A O 1
ATOM 674 N N . GLU A 1 90 ? 18.752 4.675 -22.191 1.00 85.12 90 GLU A N 1
ATOM 675 C CA . GLU A 1 90 ? 19.184 6.032 -22.542 1.00 85.12 90 GLU A CA 1
ATOM 676 C C . GLU A 1 90 ? 18.025 7.029 -22.483 1.00 85.12 90 GLU A C 1
ATOM 678 O O . GLU A 1 90 ? 18.146 8.108 -21.904 1.00 85.12 90 GLU A O 1
ATOM 683 N N . ARG A 1 91 ? 16.859 6.646 -23.018 1.00 86.75 91 ARG A N 1
ATOM 684 C CA . ARG A 1 91 ? 15.652 7.485 -22.994 1.00 86.75 91 ARG A CA 1
ATOM 685 C C . ARG A 1 91 ? 15.138 7.766 -21.585 1.00 86.75 91 ARG A C 1
ATOM 687 O O . ARG A 1 91 ? 14.499 8.793 -21.370 1.00 86.75 91 ARG A O 1
ATOM 694 N N . LEU A 1 92 ? 15.340 6.830 -20.661 1.00 84.94 92 LEU A N 1
ATOM 695 C CA . LEU A 1 92 ? 14.797 6.882 -19.303 1.00 84.94 92 LEU A CA 1
ATOM 696 C C . LEU A 1 92 ? 15.825 7.357 -18.267 1.00 84.94 92 LEU A C 1
ATOM 698 O O . LEU A 1 92 ? 15.462 7.520 -17.103 1.00 84.94 92 LEU A O 1
ATOM 702 N N . GLY A 1 93 ? 17.085 7.573 -18.665 1.00 84.56 93 GLY A N 1
ATOM 703 C CA . GLY A 1 93 ? 18.185 7.840 -17.732 1.00 84.56 93 GLY A CA 1
ATOM 704 C C . GLY A 1 93 ? 18.404 6.688 -16.744 1.00 84.56 93 GLY A C 1
ATOM 705 O O . GLY A 1 93 ? 18.739 6.919 -15.583 1.00 84.56 93 GLY A O 1
ATOM 706 N N . ALA A 1 94 ? 18.127 5.462 -17.184 1.00 86.25 94 ALA A N 1
ATOM 707 C CA . ALA A 1 94 ? 18.170 4.248 -16.380 1.00 86.25 94 ALA A CA 1
ATOM 708 C C . ALA A 1 94 ? 19.504 3.510 -16.561 1.00 86.25 94 ALA A C 1
ATOM 710 O O . ALA A 1 94 ? 20.200 3.705 -17.557 1.00 86.25 94 ALA A O 1
ATOM 711 N N . ASP A 1 95 ? 19.854 2.643 -15.609 1.00 84.25 95 ASP A N 1
ATOM 712 C CA . ASP A 1 95 ? 21.071 1.832 -15.711 1.00 84.25 95 ASP A CA 1
ATOM 713 C C . ASP A 1 95 ? 20.796 0.592 -16.563 1.00 84.25 95 ASP A C 1
ATOM 715 O O . ASP A 1 95 ? 19.822 -0.125 -16.322 1.00 84.25 95 ASP A O 1
ATOM 719 N N . PHE A 1 96 ? 21.646 0.325 -17.552 1.00 85.75 96 PHE A N 1
ATOM 720 C CA . PHE A 1 96 ? 21.589 -0.908 -18.329 1.00 85.75 96 PHE A CA 1
ATOM 721 C C . PHE A 1 96 ? 22.896 -1.675 -18.189 1.00 85.75 96 PHE A C 1
ATOM 723 O O . PHE A 1 96 ? 23.941 -1.258 -18.687 1.00 85.75 96 PHE A O 1
ATOM 730 N N . SER A 1 97 ? 22.838 -2.826 -17.520 1.00 83.31 97 SER A N 1
ATOM 731 C CA . SER A 1 97 ? 24.006 -3.670 -17.284 1.00 83.31 97 SER A CA 1
ATOM 732 C C . SER A 1 97 ? 23.642 -5.152 -17.348 1.00 83.31 97 SER A C 1
ATOM 734 O O . SER A 1 97 ? 22.622 -5.590 -16.824 1.00 83.31 97 SER A O 1
ATOM 736 N N . LYS A 1 98 ? 24.485 -5.961 -18.009 1.00 79.00 98 LYS A N 1
ATOM 737 C CA . LYS A 1 98 ? 24.291 -7.421 -18.171 1.00 79.00 98 LYS A CA 1
ATOM 738 C C . LYS A 1 98 ? 22.901 -7.804 -18.720 1.00 79.00 98 LYS A C 1
ATOM 740 O O . LYS A 1 98 ? 22.264 -8.701 -18.179 1.00 79.00 98 LYS A O 1
ATOM 745 N N . ASN A 1 99 ? 22.451 -7.125 -19.779 1.00 81.25 99 ASN A N 1
ATOM 746 C CA . ASN A 1 99 ? 21.148 -7.347 -20.424 1.00 81.25 99 ASN A CA 1
ATOM 747 C C . ASN A 1 99 ? 19.928 -7.078 -19.524 1.00 81.25 99 ASN A C 1
ATOM 749 O O . ASN A 1 99 ? 18.868 -7.656 -19.724 1.00 81.25 99 ASN A O 1
ATOM 753 N N . ARG A 1 100 ? 20.088 -6.207 -18.526 1.00 84.50 100 ARG A N 1
ATOM 754 C CA . ARG A 1 100 ? 19.051 -5.871 -17.556 1.00 84.50 100 ARG A CA 1
ATOM 755 C C . ARG A 1 100 ? 18.937 -4.362 -17.424 1.00 84.50 100 ARG A C 1
ATOM 757 O O . ARG A 1 100 ? 19.923 -3.681 -17.146 1.00 84.50 100 ARG A O 1
ATOM 764 N N . LEU A 1 101 ? 17.721 -3.864 -17.604 1.00 87.19 101 LEU A N 1
ATOM 765 C CA . LEU A 1 101 ? 17.354 -2.465 -17.424 1.00 87.19 101 LEU A CA 1
ATOM 766 C C . LEU A 1 101 ? 16.932 -2.242 -15.973 1.00 87.19 101 LEU A C 1
ATOM 768 O O . LEU A 1 101 ? 16.003 -2.898 -15.514 1.00 87.19 101 LEU A O 1
ATOM 772 N N . THR A 1 102 ? 17.572 -1.316 -15.263 1.00 88.25 102 THR A N 1
ATOM 773 C CA . THR A 1 102 ? 17.273 -0.990 -13.863 1.00 88.25 102 THR A CA 1
ATOM 774 C C . THR A 1 102 ? 16.845 0.466 -13.712 1.00 88.25 102 THR A C 1
ATOM 776 O O . THR A 1 102 ? 17.581 1.399 -14.028 1.00 88.25 102 THR A O 1
ATOM 779 N N . LEU A 1 103 ? 15.635 0.654 -13.189 1.00 89.44 103 LEU A N 1
ATOM 780 C CA . LEU A 1 103 ? 14.971 1.933 -12.968 1.00 89.44 103 LEU A CA 1
ATOM 781 C C . LEU A 1 103 ? 14.843 2.196 -11.470 1.00 89.44 103 LEU A C 1
ATOM 783 O O . LEU A 1 103 ? 14.444 1.314 -10.709 1.00 89.44 103 LEU A O 1
ATOM 787 N N . LYS A 1 104 ? 15.092 3.437 -11.046 1.00 86.75 104 LYS A N 1
ATOM 788 C CA . LYS A 1 104 ? 14.799 3.854 -9.673 1.00 86.75 104 LYS A CA 1
ATOM 789 C C . LYS A 1 104 ? 13.366 4.351 -9.560 1.00 86.75 104 LYS A C 1
ATOM 791 O O . LYS A 1 104 ? 13.015 5.376 -10.137 1.00 86.75 104 LYS A O 1
ATOM 796 N N . VAL A 1 105 ? 12.553 3.671 -8.757 1.00 85.19 105 VAL A N 1
ATOM 797 C CA . VAL A 1 105 ? 11.183 4.095 -8.439 1.00 85.19 105 VAL A CA 1
ATOM 798 C C . VAL A 1 105 ? 11.059 4.220 -6.928 1.00 85.19 105 VAL A C 1
ATOM 800 O O . VAL A 1 105 ? 11.180 3.240 -6.196 1.00 85.19 105 VAL A O 1
ATOM 803 N N . LEU A 1 106 ? 10.847 5.450 -6.449 1.00 85.56 106 LEU A N 1
ATOM 804 C CA . LEU A 1 106 ? 10.738 5.774 -5.018 1.00 85.56 106 LEU A CA 1
ATOM 805 C C . LEU A 1 106 ? 11.924 5.249 -4.181 1.00 85.56 106 LEU A C 1
ATOM 807 O O . LEU A 1 106 ? 11.746 4.721 -3.085 1.00 85.56 106 LEU A O 1
ATOM 811 N N . GLY A 1 107 ? 13.141 5.366 -4.723 1.00 83.56 107 GLY A N 1
ATOM 812 C CA . GLY A 1 107 ? 14.379 4.945 -4.056 1.00 83.56 107 GLY A CA 1
ATOM 813 C C . GLY A 1 107 ? 14.642 3.436 -4.065 1.00 83.56 107 GLY A C 1
ATOM 814 O O . GLY A 1 107 ? 15.652 3.008 -3.514 1.00 83.56 107 GLY A O 1
ATOM 815 N N . LYS A 1 108 ? 13.768 2.639 -4.689 1.00 84.25 108 LYS A N 1
ATOM 816 C CA . LYS A 1 108 ? 13.968 1.204 -4.902 1.00 84.25 108 LYS A CA 1
ATOM 817 C C . LYS A 1 108 ? 14.386 0.933 -6.340 1.00 84.25 108 LYS A C 1
ATOM 819 O O . LYS A 1 108 ? 13.904 1.600 -7.257 1.00 84.25 108 LYS A O 1
ATOM 824 N N . ASP A 1 109 ? 15.231 -0.072 -6.509 1.00 87.50 109 ASP A N 1
ATOM 825 C CA . ASP A 1 109 ? 15.660 -0.544 -7.818 1.00 87.50 109 ASP A CA 1
ATOM 826 C C . ASP A 1 109 ? 14.636 -1.547 -8.358 1.00 87.50 109 ASP A C 1
ATOM 828 O O . ASP A 1 109 ? 14.287 -2.530 -7.700 1.00 87.50 109 ASP A O 1
ATOM 832 N N . PHE A 1 110 ? 14.134 -1.269 -9.556 1.00 88.06 110 PHE A N 1
ATOM 833 C CA . PHE A 1 110 ? 13.254 -2.146 -10.312 1.00 88.06 110 PHE A CA 1
ATOM 834 C C . PHE A 1 110 ? 13.971 -2.558 -11.583 1.00 88.06 110 PHE A C 1
ATOM 836 O O . PHE A 1 110 ? 14.347 -1.699 -12.378 1.00 88.06 110 PHE A O 1
ATOM 843 N N . SER A 1 111 ? 14.143 -3.860 -11.774 1.00 85.44 111 SER A N 1
ATOM 844 C CA . SER A 1 111 ? 14.881 -4.400 -12.908 1.00 85.44 111 SER A CA 1
ATOM 845 C C . SER A 1 111 ? 13.983 -5.201 -13.842 1.00 85.44 111 SER A C 1
ATOM 847 O O . SER A 1 111 ? 13.040 -5.852 -13.391 1.00 85.44 111 SER A O 1
ATOM 849 N N . VAL A 1 112 ? 14.301 -5.152 -15.133 1.00 83.94 112 VAL A N 1
ATOM 850 C CA . VAL A 1 112 ? 13.670 -5.957 -16.181 1.00 83.94 112 VAL A CA 1
ATOM 851 C C . VAL A 1 112 ? 14.762 -6.588 -17.044 1.00 83.94 112 VAL A C 1
ATOM 853 O O . VAL A 1 112 ? 15.687 -5.884 -17.460 1.00 83.94 112 VAL A O 1
ATOM 856 N N . ASP A 1 113 ? 14.651 -7.894 -17.274 1.00 79.69 113 ASP A N 1
ATOM 857 C CA . ASP A 1 113 ? 15.525 -8.739 -18.097 1.00 79.69 113 ASP A CA 1
ATOM 858 C C . ASP A 1 113 ? 14.711 -9.594 -19.081 1.00 79.69 113 ASP A C 1
ATOM 860 O O . ASP A 1 113 ? 13.523 -9.872 -18.781 1.00 79.69 113 ASP A O 1
#

Foldseek 3Di:
DDADPALVSLLVQDPFPCPCQLVANTSSRVSRCVRLLVDPSVSPPRGDPVSPVPHPDDPPCNVVVVVVVVVVVVVVLVVVVPDDLVVVCVVQVFDDDPNKTWDQDPNDTDIDD

Secondary structure (DSSP, 8-state):
-PPPSSHHHHHHHS------TTS-SSHHHHHHHHHTTSS-GGG-TT--GGGGTTT-S---THHHHHHHHHHHHHHHHHHHTTS-HHHHHHHHT-EEETTEEEEEETTEEEEE-

pLDDT: mean 79.55, std 15.28, range [41.88, 97.62]